Protein AF-A0A2E0GTY3-F1 (afdb_monomer)

Structure (mmCIF, N/CA/C/O backbone):
data_AF-A0A2E0GTY3-F1
#
_entry.id   AF-A0A2E0GTY3-F1
#
loop_
_atom_site.group_PDB
_atom_site.id
_atom_site.type_symbol
_atom_site.label_atom_id
_atom_site.label_alt_id
_atom_site.label_comp_id
_atom_site.label_asym_id
_atom_site.label_entity_id
_atom_site.label_seq_id
_atom_site.pdbx_PDB_ins_code
_atom_site.Cartn_x
_atom_site.Cartn_y
_atom_site.Cartn_z
_atom_site.occupancy
_atom_site.B_iso_or_equiv
_atom_site.auth_seq_id
_atom_site.auth_comp_id
_atom_site.auth_asym_id
_atom_site.auth_atom_id
_atom_site.pdbx_PDB_model_num
ATOM 1 N N . MET A 1 1 ? -4.981 2.755 -29.782 1.00 41.75 1 MET A N 1
ATOM 2 C CA . MET A 1 1 ? -4.306 3.321 -28.595 1.00 41.75 1 MET A CA 1
ATOM 3 C C . MET A 1 1 ? -3.270 2.300 -28.133 1.00 41.75 1 MET A C 1
ATOM 5 O O . MET A 1 1 ? -3.645 1.298 -27.546 1.00 41.75 1 MET A O 1
ATOM 9 N N . ARG A 1 2 ? -1.997 2.431 -28.536 1.00 40.03 2 ARG A N 1
ATOM 10 C CA . ARG A 1 2 ? -0.945 1.487 -28.114 1.00 40.03 2 ARG A CA 1
ATOM 11 C C . ARG A 1 2 ? -0.412 1.956 -26.763 1.00 40.03 2 ARG A C 1
ATOM 13 O O . ARG A 1 2 ? 0.250 2.986 -26.703 1.00 40.03 2 ARG A O 1
ATOM 20 N N . MET A 1 3 ? -0.746 1.229 -25.699 1.00 50.91 3 MET A N 1
ATOM 21 C CA . MET A 1 3 ? -0.123 1.411 -24.388 1.00 50.91 3 MET A CA 1
ATOM 22 C C . MET A 1 3 ? 1.375 1.092 -24.514 1.00 50.91 3 MET A C 1
ATOM 24 O O . MET A 1 3 ? 1.716 0.050 -25.083 1.00 50.91 3 MET A O 1
ATOM 28 N N . PRO A 1 4 ? 2.284 1.969 -24.057 1.00 52.28 4 PRO A N 1
ATOM 29 C CA . PRO A 1 4 ? 3.706 1.657 -24.059 1.00 52.28 4 PRO A CA 1
ATOM 30 C C . PRO A 1 4 ? 3.970 0.418 -23.186 1.00 52.28 4 PRO A C 1
ATOM 32 O O . PRO A 1 4 ? 3.545 0.362 -22.033 1.00 52.28 4 PRO A O 1
ATOM 35 N N . LYS A 1 5 ? 4.687 -0.566 -23.752 1.00 53.19 5 LYS A N 1
ATOM 36 C CA . LYS A 1 5 ? 5.106 -1.866 -23.173 1.00 53.19 5 LYS A CA 1
ATOM 37 C C . LYS A 1 5 ? 6.109 -1.742 -22.004 1.00 53.19 5 LYS A C 1
ATOM 39 O O . LYS A 1 5 ? 7.019 -2.551 -21.863 1.00 53.19 5 LYS A O 1
ATOM 44 N N . HIS A 1 6 ? 6.021 -0.685 -21.202 1.00 56.47 6 HIS A N 1
ATOM 45 C CA . HIS A 1 6 ? 7.007 -0.367 -20.161 1.00 56.47 6 HIS A CA 1
ATOM 46 C C . HIS A 1 6 ? 6.418 -0.334 -18.748 1.00 56.47 6 HIS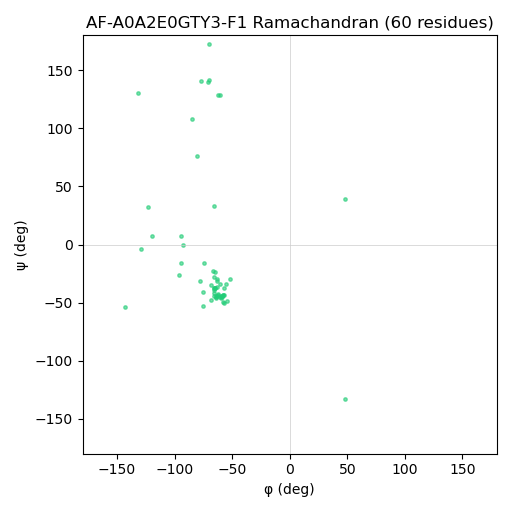 A C 1
ATOM 48 O O . HIS A 1 6 ? 7.137 -0.020 -17.812 1.00 56.47 6 HIS A O 1
ATOM 54 N N . TYR A 1 7 ? 5.150 -0.727 -18.587 1.00 55.59 7 TYR A N 1
ATOM 55 C CA . TYR A 1 7 ? 4.465 -0.886 -17.295 1.00 55.59 7 TYR A CA 1
ATOM 56 C C . TYR A 1 7 ? 3.908 -2.309 -17.118 1.00 55.59 7 TYR A C 1
ATOM 58 O O . TYR A 1 7 ? 2.844 -2.507 -16.531 1.00 55.59 7 TYR A O 1
ATOM 66 N N . ASP A 1 8 ? 4.599 -3.301 -17.681 1.00 62.62 8 ASP A N 1
ATOM 67 C CA . ASP A 1 8 ? 4.148 -4.694 -17.711 1.00 62.62 8 ASP A CA 1
ATOM 68 C C . ASP A 1 8 ? 4.459 -5.366 -16.365 1.00 62.62 8 ASP A C 1
ATOM 70 O O . ASP A 1 8 ? 5.447 -6.076 -16.191 1.00 62.62 8 ASP A O 1
ATOM 74 N N . LYS A 1 9 ? 3.653 -5.049 -15.349 1.00 71.00 9 LYS A N 1
ATOM 75 C CA . LYS A 1 9 ? 3.609 -5.852 -14.128 1.00 71.00 9 LYS A CA 1
ATOM 76 C C . LYS A 1 9 ? 2.801 -7.108 -14.421 1.00 71.00 9 LYS A C 1
ATOM 78 O O . LYS A 1 9 ? 1.755 -7.021 -15.059 1.00 71.00 9 LYS A O 1
ATOM 83 N N . ASN A 1 10 ? 3.252 -8.242 -13.878 1.00 81.75 10 ASN A N 1
ATOM 84 C CA . ASN A 1 10 ? 2.547 -9.527 -13.978 1.00 81.75 10 ASN A CA 1
ATOM 85 C C . ASN A 1 10 ? 1.074 -9.425 -13.540 1.00 81.75 10 ASN A C 1
ATOM 87 O O . ASN A 1 10 ? 0.234 -10.159 -14.043 1.00 81.75 10 ASN A O 1
ATOM 91 N N . ILE A 1 11 ? 0.777 -8.510 -12.612 1.00 87.06 11 ILE A N 1
ATOM 92 C CA . ILE A 1 11 ? -0.572 -8.142 -12.182 1.00 87.06 11 ILE A CA 1
ATOM 93 C C . ILE A 1 11 ? -0.645 -6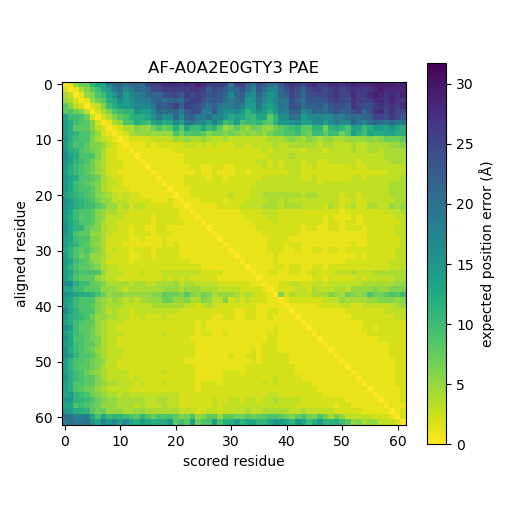.616 -12.189 1.00 87.06 11 ILE A C 1
ATOM 95 O O . ILE A 1 11 ? 0.239 -5.950 -11.636 1.00 87.06 11 ILE A O 1
ATOM 99 N N . GLN A 1 12 ? -1.679 -6.045 -12.806 1.00 88.75 12 GLN A N 1
ATOM 100 C CA . GLN A 1 12 ? -1.878 -4.602 -12.736 1.00 88.75 12 GLN A CA 1
ATOM 101 C C . GLN A 1 12 ? -2.321 -4.218 -11.317 1.00 88.75 12 GLN A C 1
ATOM 103 O O . GLN A 1 12 ? -3.151 -4.910 -10.729 1.00 88.75 12 GLN A O 1
ATOM 108 N N . PRO A 1 13 ? -1.828 -3.103 -10.747 1.00 91.62 13 PRO A N 1
ATOM 109 C CA . PRO A 1 13 ? -2.191 -2.705 -9.387 1.00 91.62 13 PRO A CA 1
ATOM 110 C C . PRO A 1 13 ? -3.704 -2.577 -9.183 1.00 91.62 13 PRO A C 1
ATOM 112 O O . PRO A 1 13 ? -4.199 -2.896 -8.112 1.00 91.62 13 PRO A O 1
ATOM 115 N N . VAL A 1 14 ? -4.439 -2.138 -10.211 1.00 91.06 14 VAL A N 1
ATOM 116 C CA . VAL A 1 14 ? -5.906 -2.036 -10.170 1.00 91.06 14 VAL A CA 1
ATOM 117 C C . VAL A 1 14 ? -6.554 -3.413 -10.023 1.00 91.06 14 VAL A C 1
ATOM 119 O O . VAL A 1 14 ? -7.424 -3.561 -9.172 1.00 91.06 14 VAL A O 1
ATOM 122 N N . ASP A 1 15 ? -6.096 -4.411 -10.780 1.00 93.69 15 ASP A N 1
ATOM 123 C CA . ASP A 1 15 ? -6.631 -5.776 -10.713 1.00 93.69 15 ASP A CA 1
ATOM 124 C C . ASP A 1 15 ? -6.393 -6.376 -9.322 1.00 93.69 15 ASP A C 1
ATOM 126 O O . ASP A 1 15 ? -7.323 -6.867 -8.695 1.00 93.69 15 ASP A O 1
ATOM 130 N N . PHE A 1 16 ? -5.186 -6.209 -8.764 1.00 94.31 16 PHE A N 1
ATOM 131 C CA . PHE A 1 16 ? -4.878 -6.651 -7.398 1.00 94.31 16 PHE A CA 1
ATOM 132 C C . PHE A 1 16 ? -5.812 -6.022 -6.349 1.00 94.31 16 PHE A C 1
ATOM 134 O O . PHE A 1 16 ? -6.278 -6.710 -5.444 1.00 94.31 16 PHE A O 1
ATOM 141 N N . ILE A 1 17 ? -6.084 -4.717 -6.460 1.00 95.94 17 ILE A N 1
ATOM 142 C CA . ILE A 1 17 ? -6.960 -3.979 -5.534 1.00 95.94 17 ILE A CA 1
ATOM 143 C C . ILE A 1 17 ? -8.395 -4.506 -5.616 1.00 95.94 17 ILE A C 1
ATOM 145 O O . ILE A 1 17 ? -9.024 -4.705 -4.576 1.00 95.94 17 ILE A O 1
ATOM 149 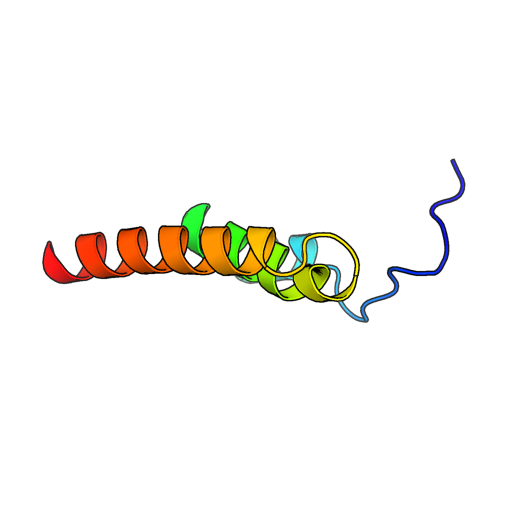N N . LEU A 1 18 ? -8.902 -4.730 -6.833 1.00 94.56 18 LEU A N 1
ATOM 150 C CA . LEU A 1 18 ? -10.260 -5.222 -7.064 1.00 94.56 18 LEU A CA 1
ATOM 151 C C . LEU A 1 18 ? -10.420 -6.670 -6.591 1.00 94.56 18 LEU A C 1
ATOM 153 O O . LEU A 1 18 ? -11.342 -6.951 -5.829 1.00 94.56 18 LEU A O 1
ATOM 157 N N . ASP A 1 19 ? -9.494 -7.557 -6.955 1.00 96.75 19 ASP A N 1
ATOM 158 C CA . ASP A 1 19 ? -9.546 -8.978 -6.591 1.00 96.75 19 ASP A CA 1
ATOM 159 C C . ASP A 1 19 ? -9.452 -9.198 -5.072 1.00 96.75 1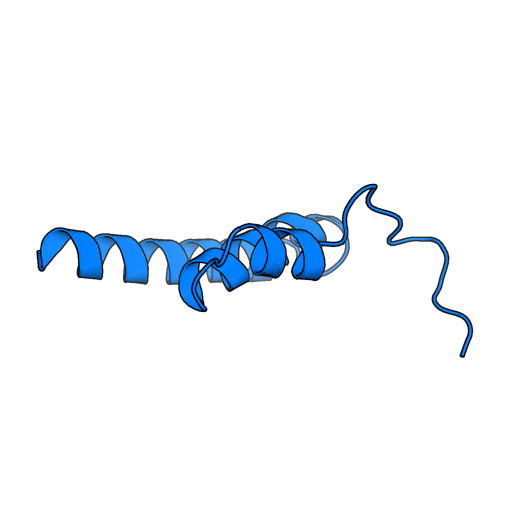9 ASP A C 1
ATOM 161 O O . ASP A 1 19 ? -10.030 -10.144 -4.537 1.00 96.75 19 ASP A O 1
ATOM 165 N N . ASN A 1 20 ? -8.763 -8.302 -4.356 1.00 96.62 20 ASN A N 1
ATOM 166 C CA . ASN A 1 20 ? -8.647 -8.344 -2.896 1.00 96.62 20 ASN A CA 1
ATOM 167 C C . ASN A 1 20 ? -9.684 -7.469 -2.170 1.00 96.62 20 ASN A C 1
ATOM 169 O O . ASN A 1 20 ? -9.593 -7.315 -0.953 1.00 96.62 20 ASN A O 1
ATOM 173 N N . ASN A 1 21 ? -10.664 -6.894 -2.882 1.00 96.69 21 ASN A N 1
ATOM 174 C CA . ASN A 1 21 ? -11.689 -5.998 -2.328 1.00 96.69 21 ASN A CA 1
ATOM 175 C C . ASN A 1 21 ? -11.110 -4.886 -1.430 1.00 96.69 21 ASN A C 1
ATOM 177 O O . ASN A 1 21 ? -11.668 -4.551 -0.382 1.00 96.69 21 ASN A O 1
ATOM 181 N N . MET A 1 22 ? -9.962 -4.328 -1.818 1.00 96.19 22 MET A N 1
ATOM 182 C CA . MET A 1 22 ? -9.288 -3.301 -1.029 1.00 96.19 22 MET A CA 1
ATOM 183 C C . MET A 1 22 ? -10.071 -1.987 -1.066 1.00 96.19 22 MET A C 1
ATOM 185 O O . MET A 1 22 ? -10.606 -1.576 -2.099 1.00 96.19 22 MET A O 1
ATOM 189 N N . GLY A 1 23 ? -10.099 -1.296 0.073 1.00 94.31 23 GLY A N 1
ATOM 190 C CA . GLY A 1 23 ? -10.718 0.014 0.191 1.00 94.31 23 GLY A CA 1
ATOM 191 C C . GLY A 1 23 ? -9.940 1.103 -0.548 1.00 94.31 23 GLY A C 1
ATOM 192 O O . GLY A 1 23 ? -8.825 0.918 -1.039 1.00 94.31 23 GLY A O 1
ATOM 193 N N . PHE A 1 24 ? -10.529 2.300 -0.606 1.00 95.56 24 PHE A N 1
ATOM 194 C CA . PHE A 1 24 ? -9.911 3.449 -1.273 1.00 95.56 24 PHE A CA 1
ATOM 195 C C . PHE A 1 24 ? -8.528 3.798 -0.700 1.00 95.56 24 PHE A C 1
ATOM 197 O O . PHE A 1 24 ? -7.633 4.199 -1.443 1.00 95.56 24 PHE A O 1
ATOM 204 N N . VAL A 1 25 ? -8.345 3.673 0.615 1.00 97.06 25 VAL A N 1
ATOM 205 C CA . VAL A 1 25 ? -7.109 4.091 1.288 1.00 97.06 25 VAL A CA 1
ATOM 206 C C . VAL A 1 25 ? -5.990 3.089 1.011 1.00 97.06 25 VAL A C 1
ATOM 208 O O . VAL A 1 25 ? -4.947 3.467 0.479 1.00 97.06 25 VAL A O 1
ATOM 211 N N . GLU A 1 26 ? -6.233 1.806 1.265 1.00 96.88 26 GLU A N 1
ATOM 212 C CA . GLU A 1 26 ? -5.270 0.731 1.031 1.00 96.88 26 GLU A CA 1
ATOM 213 C C . GLU A 1 26 ? -4.968 0.578 -0.469 1.00 96.88 26 GLU A C 1
ATOM 215 O O . GLU A 1 26 ? -3.817 0.392 -0.869 1.00 96.88 26 GLU A O 1
ATOM 220 N N . GLY A 1 27 ? -5.979 0.746 -1.328 1.00 97.19 27 GLY A N 1
ATOM 221 C CA . GLY A 1 27 ? -5.800 0.717 -2.776 1.00 97.19 27 GLY A CA 1
ATOM 222 C C . GLY A 1 27 ? -4.904 1.845 -3.293 1.00 97.19 27 GLY A C 1
ATOM 223 O O . GLY A 1 27 ? -4.081 1.637 -4.187 1.00 97.19 27 GLY A O 1
ATOM 224 N N . ASN A 1 28 ? -4.981 3.043 -2.703 1.00 97.44 28 ASN A N 1
ATOM 225 C CA . ASN A 1 28 ? -4.051 4.115 -3.050 1.00 97.44 28 ASN A CA 1
ATOM 226 C C . ASN A 1 28 ? -2.613 3.783 -2.639 1.00 97.44 28 ASN A C 1
ATOM 228 O O . ASN A 1 28 ? -1.703 4.051 -3.425 1.00 97.44 28 ASN A O 1
ATOM 232 N N . VAL A 1 29 ? -2.404 3.153 -1.479 1.00 97.88 29 VAL A N 1
ATOM 233 C CA . VAL A 1 29 ? -1.073 2.680 -1.062 1.00 97.88 29 VAL A CA 1
ATOM 234 C C . VAL A 1 29 ? -0.496 1.721 -2.108 1.00 97.88 29 VAL A C 1
ATOM 236 O O . VAL A 1 29 ? 0.603 1.967 -2.607 1.00 97.88 29 VAL A O 1
ATOM 239 N N . VAL A 1 30 ? -1.262 0.705 -2.528 1.00 96.62 30 VAL A N 1
ATOM 240 C CA . VAL A 1 30 ? -0.843 -0.264 -3.563 1.00 96.62 30 VAL A CA 1
ATOM 241 C C . VAL A 1 30 ? -0.538 0.421 -4.898 1.00 96.62 30 VAL A C 1
ATOM 243 O O . VAL A 1 30 ? 0.484 0.151 -5.532 1.00 96.62 30 VAL A O 1
ATOM 246 N N . LYS A 1 31 ? -1.391 1.355 -5.325 1.00 94.62 31 LYS A N 1
ATOM 247 C CA . LYS A 1 31 ? -1.197 2.113 -6.566 1.00 94.62 31 LYS A CA 1
ATOM 248 C C . LYS A 1 31 ? 0.109 2.911 -6.554 1.00 94.62 31 LYS A C 1
ATOM 250 O O . LYS A 1 31 ? 0.823 2.906 -7.557 1.00 94.62 31 LYS A O 1
ATOM 255 N N . TYR A 1 32 ? 0.404 3.617 -5.462 1.00 96.62 32 TYR A N 1
ATOM 256 C CA . TYR A 1 32 ? 1.587 4.475 -5.366 1.00 96.62 32 TYR A CA 1
ATOM 257 C C .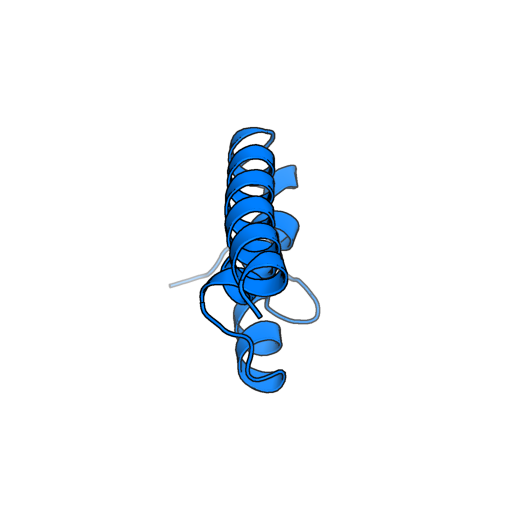 TYR A 1 32 ? 2.872 3.669 -5.168 1.00 96.62 32 TYR A C 1
ATOM 259 O O . TYR A 1 32 ? 3.854 3.946 -5.856 1.00 96.62 32 TYR A O 1
ATOM 267 N N . ILE A 1 33 ? 2.858 2.617 -4.341 1.00 96.00 33 ILE A N 1
ATOM 268 C CA . ILE A 1 33 ? 4.049 1.772 -4.144 1.00 96.00 33 ILE A CA 1
ATOM 269 C C . ILE A 1 33 ? 4.424 1.018 -5.422 1.00 96.00 33 ILE A C 1
ATOM 271 O O . ILE A 1 33 ? 5.588 0.753 -5.685 1.00 96.00 33 ILE A O 1
ATOM 275 N N . CYS A 1 34 ? 3.447 0.724 -6.278 1.00 93.50 34 CYS A N 1
ATOM 276 C CA . CYS A 1 34 ? 3.709 0.078 -7.553 1.00 93.50 34 CYS A CA 1
ATOM 277 C C . CYS A 1 34 ? 4.345 1.001 -8.606 1.00 93.50 34 CYS A C 1
ATOM 279 O O . CYS A 1 34 ? 4.820 0.480 -9.612 1.00 93.50 34 CYS A O 1
ATOM 281 N N . ARG A 1 35 ? 4.327 2.330 -8.439 1.00 92.56 35 ARG A N 1
ATOM 282 C CA . ARG A 1 35 ? 4.747 3.269 -9.498 1.00 92.56 35 ARG A CA 1
ATOM 283 C C . ARG A 1 35 ? 5.763 4.331 -9.067 1.00 92.56 35 ARG A C 1
ATOM 285 O O . ARG A 1 35 ? 6.131 5.159 -9.906 1.00 92.56 35 ARG A O 1
ATOM 292 N N . TYR A 1 36 ? 6.139 4.390 -7.788 1.00 95.38 36 TYR A N 1
ATOM 293 C CA . TYR A 1 36 ? 6.965 5.486 -7.270 1.00 95.38 36 TYR A CA 1
ATOM 294 C C . TYR A 1 36 ? 8.319 5.542 -7.993 1.00 95.38 36 TYR A C 1
ATOM 296 O O . TYR A 1 36 ? 8.712 6.597 -8.475 1.00 95.38 36 TYR A O 1
ATOM 304 N N . ASP A 1 37 ? 8.976 4.404 -8.180 1.00 91.50 37 ASP A N 1
ATOM 305 C CA . ASP A 1 37 ? 10.264 4.264 -8.863 1.00 91.50 37 ASP A CA 1
ATOM 306 C C . ASP A 1 37 ? 10.202 4.593 -10.363 1.00 91.50 37 ASP A C 1
ATOM 308 O O . ASP A 1 37 ? 11.204 4.977 -10.959 1.00 91.50 37 ASP A O 1
ATOM 312 N N . MET A 1 38 ? 9.018 4.495 -10.971 1.00 88.69 38 MET A N 1
ATOM 313 C CA . MET A 1 38 ? 8.815 4.729 -12.404 1.00 88.69 38 MET A CA 1
ATOM 314 C C . MET A 1 38 ? 8.340 6.144 -12.747 1.00 88.69 38 MET A C 1
ATOM 316 O O . MET A 1 38 ? 8.500 6.582 -13.887 1.00 88.69 38 MET A O 1
ATOM 320 N N . LYS A 1 39 ? 7.656 6.828 -11.820 1.00 84.81 39 LYS A N 1
ATOM 321 C CA . LYS A 1 39 ? 6.969 8.094 -12.123 1.00 84.81 39 LYS A CA 1
ATOM 322 C C . LYS A 1 39 ? 7.019 9.120 -11.002 1.00 84.81 39 LYS A C 1
ATOM 324 O O . LYS A 1 39 ? 7.321 10.275 -11.271 1.00 84.81 39 LYS A O 1
ATOM 329 N N . GLY A 1 40 ? 6.606 8.743 -9.797 1.00 89.56 40 GLY A N 1
ATOM 330 C CA . GLY A 1 40 ? 6.303 9.725 -8.752 1.00 89.56 40 GLY A CA 1
ATOM 331 C C . GLY A 1 40 ? 7.440 10.030 -7.787 1.00 89.56 40 GLY A C 1
ATOM 332 O O . GLY A 1 40 ? 7.363 11.023 -7.076 1.00 89.56 40 GLY A O 1
ATOM 333 N N . GLY A 1 41 ? 8.473 9.192 -7.737 1.00 95.62 41 GLY A N 1
ATOM 334 C CA . GLY A 1 41 ? 9.579 9.297 -6.795 1.00 95.62 41 GLY A CA 1
ATOM 335 C C . GLY A 1 41 ? 9.100 9.505 -5.359 1.00 95.62 41 GLY A C 1
ATOM 336 O O . GLY A 1 41 ? 8.183 8.834 -4.879 1.00 95.62 41 GLY A O 1
ATOM 337 N N . VAL A 1 42 ? 9.715 10.479 -4.692 1.00 97.69 42 VAL A N 1
ATOM 338 C CA . VAL A 1 42 ? 9.418 10.848 -3.303 1.00 97.69 42 VAL A CA 1
ATOM 339 C C . VAL A 1 42 ? 7.968 11.312 -3.123 1.00 97.69 42 VAL A C 1
ATOM 341 O O . VAL A 1 42 ? 7.357 10.972 -2.115 1.00 97.69 42 VAL A O 1
ATOM 344 N N . ASP A 1 43 ? 7.360 11.981 -4.107 1.00 97.88 43 ASP A N 1
ATOM 345 C CA . ASP A 1 43 ? 5.982 12.475 -3.978 1.00 97.88 43 ASP A CA 1
ATOM 346 C C . ASP A 1 43 ? 4.963 11.345 -3.819 1.00 97.88 43 ASP A C 1
ATOM 348 O 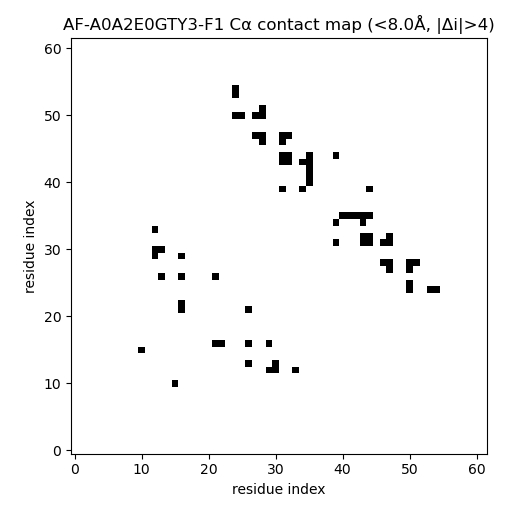O . ASP A 1 43 ? 3.899 11.535 -3.230 1.00 97.88 43 ASP A O 1
ATOM 352 N N . ASP A 1 44 ? 5.215 10.178 -4.409 1.00 98.00 44 ASP A N 1
ATOM 353 C CA . ASP A 1 44 ? 4.348 9.016 -4.220 1.00 98.00 44 ASP A CA 1
ATOM 354 C C . ASP A 1 44 ? 4.609 8.341 -2.865 1.00 98.00 44 ASP A C 1
ATOM 356 O O . ASP A 1 44 ? 3.657 7.863 -2.251 1.00 98.00 44 ASP A O 1
ATOM 360 N N . LEU A 1 45 ? 5.842 8.388 -2.347 1.00 98.31 45 LEU A N 1
ATOM 361 C CA . LEU A 1 45 ? 6.162 7.929 -0.990 1.00 98.31 45 LEU A CA 1
ATOM 362 C C . LEU A 1 45 ? 5.488 8.796 0.084 1.00 98.31 45 LEU A C 1
ATOM 364 O O . LEU A 1 45 ? 4.916 8.259 1.031 1.00 98.31 45 LEU A O 1
ATOM 368 N N . GLU A 1 46 ? 5.464 10.118 -0.089 1.00 98.56 46 GLU A N 1
ATOM 369 C CA . GLU A 1 46 ? 4.748 11.024 0.820 1.00 98.56 46 GLU A CA 1
ATOM 370 C C . GLU A 1 46 ? 3.230 10.785 0.786 1.00 98.56 46 GLU A C 1
ATOM 372 O O . GLU A 1 46 ? 2.571 10.775 1.827 1.00 98.56 46 GLU A O 1
ATOM 377 N N . LYS A 1 47 ? 2.656 10.492 -0.392 1.00 98.00 47 LYS A N 1
ATOM 378 C CA . LYS A 1 47 ? 1.245 10.077 -0.482 1.00 98.00 47 LYS A CA 1
ATOM 379 C C . LYS A 1 47 ? 0.997 8.769 0.264 1.00 98.00 47 LYS A C 1
ATOM 381 O O . LYS A 1 47 ? -0.004 8.669 0.965 1.00 98.00 47 LYS A O 1
ATOM 386 N N . ILE A 1 48 ? 1.882 7.779 0.127 1.00 98.31 48 ILE A N 1
ATOM 387 C CA . ILE A 1 48 ? 1.778 6.511 0.868 1.00 98.31 48 ILE A CA 1
ATOM 388 C C . ILE A 1 48 ? 1.769 6.780 2.369 1.00 98.31 48 ILE A C 1
ATOM 390 O O . ILE A 1 48 ? 0.868 6.302 3.052 1.00 98.31 48 ILE A O 1
ATOM 394 N N . LYS A 1 49 ? 2.714 7.588 2.864 1.00 98.56 49 LYS A N 1
ATOM 395 C CA . LYS A 1 49 ? 2.776 7.984 4.273 1.00 98.56 49 LYS A CA 1
ATOM 396 C C . LYS A 1 49 ? 1.456 8.601 4.741 1.00 98.56 49 LYS A C 1
ATOM 398 O O . LYS A 1 49 ? 0.895 8.133 5.722 1.00 98.56 49 LYS A O 1
ATOM 403 N N . HIS A 1 50 ? 0.905 9.550 3.983 1.00 98.31 50 HIS A N 1
ATOM 404 C CA . HIS A 1 50 ? -0.385 10.166 4.300 1.00 98.31 50 HIS A CA 1
ATOM 405 C C . HIS A 1 50 ? -1.541 9.152 4.388 1.00 98.31 50 HIS A C 1
ATOM 407 O O . HIS A 1 50 ? -2.348 9.213 5.314 1.00 98.31 50 HIS A O 1
ATOM 413 N N . TYR A 1 51 ? -1.635 8.199 3.455 1.00 98.31 51 TYR A N 1
ATOM 414 C CA . TYR A 1 51 ? -2.670 7.161 3.529 1.00 98.31 51 TYR A CA 1
ATOM 415 C C . TYR A 1 51 ? -2.451 6.200 4.703 1.00 98.31 51 TYR A C 1
ATOM 417 O O . TYR A 1 51 ? -3.429 5.783 5.322 1.00 98.31 51 TYR A O 1
ATOM 425 N N . CYS A 1 52 ? -1.200 5.884 5.046 1.00 98.25 52 CYS A N 1
ATOM 426 C CA . CYS A 1 52 ? -0.882 5.120 6.250 1.00 98.25 52 CYS A CA 1
ATOM 427 C C . CYS A 1 52 ? -1.307 5.865 7.521 1.00 98.25 52 CYS A C 1
ATOM 429 O O . CYS A 1 52 ? -1.911 5.244 8.392 1.00 98.25 52 CYS A O 1
ATOM 431 N N . ASP A 1 53 ? -1.069 7.177 7.608 1.00 98.38 53 ASP A N 1
ATOM 432 C CA . ASP A 1 53 ? -1.508 7.996 8.744 1.00 98.38 53 ASP A CA 1
ATOM 433 C C . ASP A 1 53 ? -3.039 7.935 8.906 1.00 98.38 53 ASP A C 1
ATOM 435 O O . ASP A 1 53 ? -3.535 7.674 10.001 1.00 98.38 53 ASP A O 1
ATOM 439 N N . ILE A 1 54 ? -3.798 8.035 7.804 1.00 97.81 54 ILE A N 1
ATOM 440 C CA . ILE A 1 54 ? -5.265 7.867 7.817 1.00 97.81 54 ILE A CA 1
ATOM 441 C C . ILE A 1 54 ? -5.677 6.489 8.362 1.00 97.81 54 ILE A C 1
ATOM 443 O O . ILE A 1 54 ? -6.640 6.400 9.128 1.00 97.81 54 ILE A O 1
ATOM 447 N N . LEU A 1 55 ? -5.003 5.406 7.957 1.00 97.31 55 LEU A N 1
ATOM 448 C CA . LEU A 1 55 ? -5.307 4.059 8.462 1.00 97.31 55 LEU A CA 1
ATOM 449 C C . LEU A 1 55 ? -4.998 3.943 9.951 1.00 97.31 55 LEU A C 1
ATOM 451 O O . LEU A 1 55 ? -5.824 3.432 10.700 1.00 97.31 55 LEU A O 1
ATOM 455 N N . ILE A 1 56 ? -3.848 4.456 10.387 1.00 98.06 56 ILE A N 1
ATOM 456 C CA . ILE A 1 56 ? -3.441 4.445 11.794 1.00 98.06 56 ILE A CA 1
ATOM 457 C C . ILE A 1 56 ? -4.468 5.186 12.655 1.00 98.06 56 ILE A C 1
ATOM 459 O O . ILE A 1 56 ? -4.865 4.671 13.698 1.00 98.06 56 ILE A O 1
ATOM 463 N N . ASP A 1 57 ? -4.933 6.358 12.224 1.00 97.56 57 ASP A N 1
ATOM 464 C CA . ASP A 1 57 ? -5.925 7.137 12.971 1.00 97.56 57 ASP A CA 1
ATOM 465 C C . ASP A 1 57 ? -7.282 6.428 13.050 1.00 97.56 57 ASP A C 1
ATOM 467 O O . ASP A 1 57 ? -7.938 6.444 14.097 1.00 97.56 57 ASP A O 1
ATOM 471 N N . ARG A 1 58 ? -7.688 5.745 11.973 1.00 95.69 58 ARG A N 1
ATOM 472 C CA . ARG A 1 58 ? -8.891 4.901 11.968 1.00 95.69 58 ARG A CA 1
ATOM 473 C C . ARG A 1 58 ? -8.762 3.726 12.928 1.00 95.69 58 ARG A C 1
ATOM 475 O O . ARG A 1 58 ? -9.694 3.485 13.683 1.00 95.69 58 ARG A O 1
ATOM 482 N N . GLU A 1 59 ? -7.631 3.023 12.920 1.00 96.44 59 GLU A N 1
ATOM 483 C CA . GLU A 1 59 ? -7.394 1.892 13.826 1.00 96.44 59 GLU A CA 1
ATOM 484 C C . GLU A 1 59 ? -7.318 2.332 15.290 1.00 96.44 59 GLU A C 1
ATOM 486 O O . GLU A 1 59 ? -7.853 1.648 16.152 1.00 96.44 59 GLU A O 1
ATOM 491 N N . LYS A 1 60 ? -6.721 3.492 15.588 1.00 96.19 60 LYS A N 1
ATOM 492 C CA . LYS A 1 60 ? -6.710 4.062 16.948 1.00 96.19 60 LYS A CA 1
ATOM 493 C C . LYS A 1 60 ? -8.096 4.463 17.455 1.00 96.19 60 LYS A C 1
ATOM 495 O O . LYS A 1 60 ? -8.273 4.605 18.659 1.00 96.19 60 LYS A O 1
ATOM 500 N N . SER A 1 61 ? -9.030 4.717 16.541 1.00 90.69 61 SER A N 1
ATOM 501 C CA . SER A 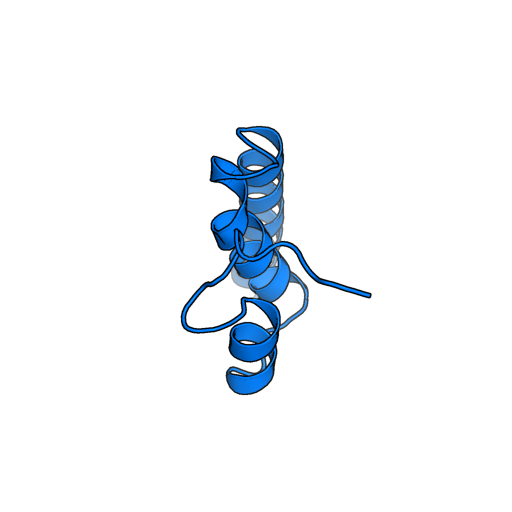1 61 ? -10.401 5.131 16.853 1.00 90.69 61 SER A CA 1
ATOM 502 C C . SER A 1 61 ? -11.380 3.952 16.947 1.00 90.69 61 SER A C 1
ATOM 504 O O . SER A 1 61 ? -12.570 4.187 17.160 1.00 90.69 61 SER A O 1
ATOM 506 N N . LYS A 1 62 ? -10.908 2.714 16.743 1.00 81.44 62 LYS A N 1
ATOM 507 C CA . LYS A 1 62 ? -11.671 1.483 16.993 1.00 81.44 62 LYS A CA 1
ATOM 508 C C . LYS A 1 62 ? -11.603 1.091 18.464 1.00 81.44 62 LYS A C 1
ATOM 510 O O . LYS A 1 62 ? -12.630 0.569 18.946 1.00 81.44 62 LYS A O 1
#

Solvent-accessible surface area (backbone atoms only — not comparable to full-atom values): 3743 Å² total; per-residue (Å²): 136,84,76,74,91,80,75,82,52,99,61,51,58,67,57,56,26,60,78,65,68,49,51,77,54,62,34,48,37,50,49,30,72,74,35,16,94,80,73,44,46,67,65,24,52,54,50,36,51,54,40,50,51,55,50,52,54,53,62,73,71,107

Foldseek 3Di:
DDDPPPLDDVDDLVRVCVVVVHDPLVSLLSNLVSPCVPPPPVNSVVSNVVSVVVVVVVVVVD

Mean predicted aligned error: 5.41 Å

Sequence (62 aa):
MRMPKHYDKNIQPVDFILDNNMGFVEGNVVKYICRYDMKGGVDDLEKIKHYCDILIDREKSK

Radius of gyration: 13.5 Å; Cα contacts (8 Å, |Δi|>4): 37; chains: 1; bounding box: 22×22×46 Å

Nearest PDB structures (foldseek):
  7tj4-assemb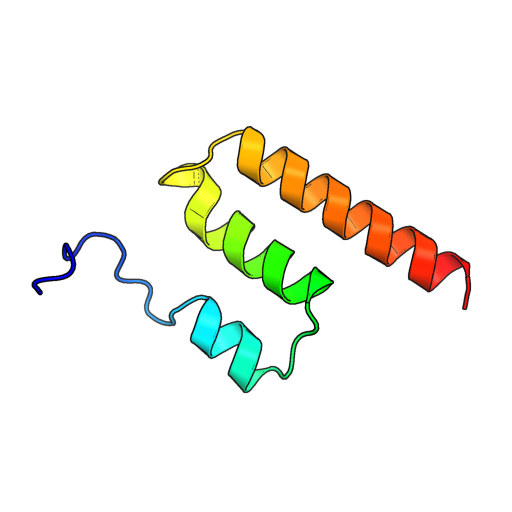ly2_C  TM=5.506E-01  e=8.803E+00  Staphylococcus aureus

pLDDT: mean 88.88, std 15.36, range [40.03, 98.56]

Secondary stru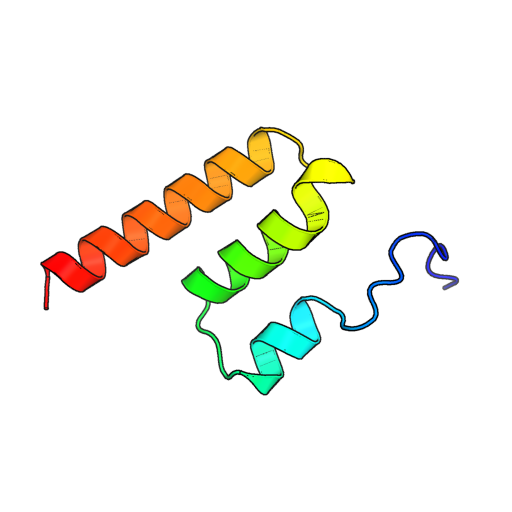cture (DSSP, 8-state):
----TT---SS-HHHHHHHTT--HHHHHHHHHHTTIIIIIHHHHHHHHHHHHHHHHHHHHT-